Protein AF-A0A959YW54-F1 (afdb_monomer)

Structure (mmCIF, N/CA/C/O backbone):
data_AF-A0A959YW54-F1
#
_entry.id   AF-A0A959YW54-F1
#
loop_
_atom_site.group_PDB
_atom_site.id
_atom_site.type_symbol
_atom_site.label_atom_id
_atom_site.label_alt_id
_atom_site.label_comp_id
_atom_site.label_asym_id
_atom_site.label_entity_id
_atom_site.label_seq_id
_atom_site.pdbx_PDB_ins_code
_atom_site.Cartn_x
_atom_site.Cartn_y
_atom_site.Cartn_z
_atom_site.occupancy
_atom_site.B_iso_or_equiv
_atom_site.auth_seq_id
_atom_site.auth_comp_id
_atom_site.auth_asym_id
_atom_site.auth_atom_id
_atom_site.pdbx_PDB_model_num
ATOM 1 N N . MET A 1 1 ? 13.950 5.028 -14.702 1.00 77.38 1 MET A N 1
ATOM 2 C CA . MET A 1 1 ? 14.338 4.144 -13.582 1.00 77.38 1 MET A CA 1
ATOM 3 C C . MET A 1 1 ? 14.698 2.788 -14.165 1.00 77.38 1 MET A C 1
ATOM 5 O O . MET A 1 1 ? 13.979 2.346 -15.052 1.00 77.38 1 MET A O 1
ATO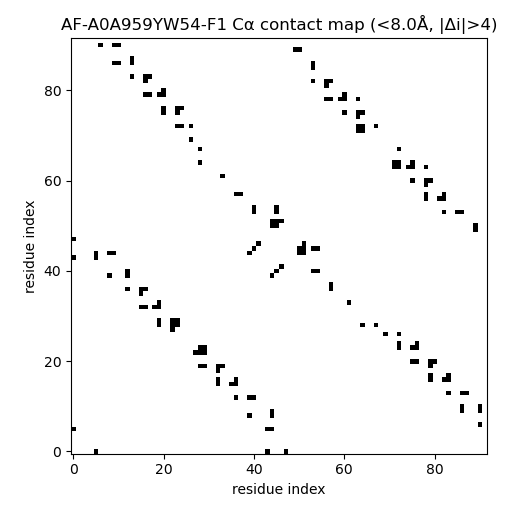M 9 N N . ASP A 1 2 ? 15.802 2.172 -13.742 1.00 88.12 2 ASP A N 1
ATOM 10 C CA . ASP A 1 2 ? 16.178 0.823 -14.190 1.00 88.12 2 ASP A CA 1
ATOM 11 C C . ASP A 1 2 ? 15.457 -0.277 -13.378 1.00 88.12 2 ASP A C 1
ATOM 13 O O . ASP A 1 2 ? 14.827 -0.003 -12.352 1.00 88.12 2 ASP A O 1
ATOM 17 N N . SER A 1 3 ? 15.530 -1.532 -13.834 1.00 87.00 3 SER A N 1
ATOM 18 C CA . SER A 1 3 ? 14.811 -2.661 -13.218 1.00 87.00 3 SER A CA 1
ATOM 19 C C . SER A 1 3 ? 15.249 -2.953 -11.776 1.00 87.00 3 SER A C 1
ATOM 21 O O . SER A 1 3 ? 14.431 -3.337 -10.936 1.00 87.00 3 SER A O 1
ATOM 23 N N . LEU A 1 4 ? 16.533 -2.758 -11.459 1.00 90.88 4 LEU A N 1
ATOM 24 C CA . LEU A 1 4 ? 17.075 -2.986 -10.116 1.00 90.88 4 LEU A CA 1
ATOM 25 C C . LEU A 1 4 ? 16.587 -1.909 -9.137 1.00 90.88 4 LEU A C 1
ATOM 27 O O . LEU A 1 4 ? 16.167 -2.224 -8.021 1.00 90.88 4 LEU A O 1
ATOM 31 N N . SER A 1 5 ? 16.607 -0.645 -9.559 1.00 92.06 5 SER A N 1
ATOM 32 C CA . SER A 1 5 ? 16.094 0.483 -8.782 1.00 92.06 5 SER A CA 1
ATOM 33 C C . SER A 1 5 ? 14.591 0.362 -8.579 1.00 92.06 5 SER A C 1
ATOM 35 O O . SER A 1 5 ? 14.126 0.570 -7.461 1.00 92.06 5 SER A O 1
ATOM 37 N N . LEU A 1 6 ? 13.849 -0.074 -9.606 1.00 91.94 6 LEU A N 1
ATOM 38 C CA . LEU A 1 6 ? 12.421 -0.367 -9.487 1.00 91.94 6 LEU A CA 1
ATOM 39 C C . LEU A 1 6 ? 12.162 -1.432 -8.418 1.00 91.94 6 LEU A C 1
ATOM 41 O O . LEU A 1 6 ? 11.361 -1.217 -7.517 1.00 91.94 6 LEU A O 1
ATOM 45 N N . THR A 1 7 ? 12.881 -2.554 -8.474 1.00 93.94 7 THR A N 1
ATOM 46 C CA . THR A 1 7 ? 12.713 -3.650 -7.507 1.00 93.94 7 THR A CA 1
ATOM 47 C C . THR A 1 7 ? 13.009 -3.187 -6.077 1.00 93.94 7 THR A C 1
ATOM 49 O O . THR A 1 7 ? 12.288 -3.524 -5.139 1.00 93.94 7 THR A O 1
ATOM 52 N N . ARG A 1 8 ? 14.056 -2.373 -5.886 1.00 94.25 8 ARG A N 1
ATOM 53 C CA . ARG A 1 8 ? 14.391 -1.789 -4.577 1.00 94.25 8 ARG A CA 1
ATOM 54 C C . ARG A 1 8 ? 13.314 -0.824 -4.083 1.00 94.25 8 ARG A C 1
ATOM 56 O O . ARG A 1 8 ? 12.972 -0.872 -2.901 1.00 94.25 8 ARG A O 1
ATOM 63 N N . ALA A 1 9 ? 12.784 0.017 -4.969 1.00 94.56 9 ALA A N 1
ATOM 64 C CA . ALA A 1 9 ? 11.700 0.940 -4.659 1.00 94.56 9 ALA A CA 1
ATOM 65 C C . ALA A 1 9 ? 10.425 0.179 -4.262 1.00 94.56 9 ALA A C 1
ATOM 67 O O . ALA A 1 9 ? 9.855 0.460 -3.213 1.00 94.56 9 ALA A O 1
ATOM 68 N N . LEU A 1 10 ? 10.056 -0.864 -5.009 1.00 95.38 10 LEU A N 1
ATOM 69 C CA . LEU A 1 10 ? 8.921 -1.739 -4.701 1.00 95.38 10 LEU A CA 1
ATOM 70 C C . LEU A 1 10 ? 9.069 -2.435 -3.341 1.00 95.38 10 LEU A C 1
ATOM 72 O O . LEU A 1 10 ? 8.141 -2.425 -2.541 1.00 95.38 10 LEU A O 1
ATOM 76 N N . ARG A 1 11 ? 10.257 -2.952 -3.004 1.00 96.12 11 ARG A N 1
ATOM 77 C CA . ARG A 1 11 ? 10.517 -3.529 -1.668 1.00 96.12 11 ARG A CA 1
ATOM 78 C C . ARG A 1 11 ? 10.479 -2.498 -0.540 1.00 96.12 11 ARG A C 1
ATOM 80 O O . ARG A 1 11 ? 10.259 -2.853 0.618 1.00 96.12 11 ARG A O 1
ATOM 87 N N . ARG A 1 12 ? 10.781 -1.227 -0.819 1.00 95.94 12 ARG A N 1
ATOM 88 C CA . ARG A 1 12 ? 10.614 -0.145 0.162 1.00 95.94 12 ARG A CA 1
ATOM 89 C C . ARG A 1 12 ? 9.130 0.153 0.363 1.00 95.94 12 ARG A C 1
ATOM 91 O O . ARG A 1 12 ? 8.686 0.110 1.505 1.00 95.94 12 ARG A O 1
ATOM 98 N N . LEU A 1 13 ? 8.387 0.301 -0.731 1.00 96.56 13 LEU A N 1
ATOM 99 C CA . LEU A 1 13 ? 6.945 0.515 -0.715 1.00 96.56 13 LEU A CA 1
ATOM 100 C C . LEU A 1 13 ? 6.232 -0.607 0.050 1.00 96.56 13 LEU A C 1
ATOM 102 O O . LEU A 1 13 ? 5.452 -0.331 0.954 1.00 96.56 13 LEU A O 1
ATOM 106 N N . GLN A 1 14 ? 6.580 -1.870 -0.219 1.00 97.00 14 GLN A N 1
ATOM 107 C CA . GLN A 1 14 ? 6.011 -3.027 0.478 1.00 97.00 14 GLN A CA 1
ATOM 108 C C . GLN A 1 14 ? 6.184 -2.943 1.998 1.00 97.00 14 GLN A C 1
ATOM 110 O O . GLN A 1 14 ? 5.251 -3.234 2.742 1.00 97.00 14 GLN A O 1
ATOM 115 N N . ARG A 1 15 ? 7.364 -2.52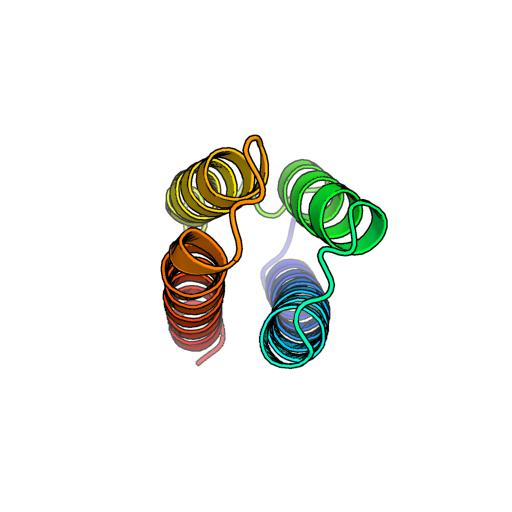7 2.474 1.00 97.69 15 ARG A N 1
ATOM 116 C CA . ARG A 1 15 ? 7.627 -2.379 3.913 1.00 97.69 15 ARG A CA 1
ATOM 117 C C . ARG A 1 15 ? 6.753 -1.292 4.532 1.00 97.69 15 ARG A C 1
ATOM 119 O O . ARG A 1 15 ? 6.185 -1.532 5.592 1.00 97.69 15 ARG A O 1
ATOM 126 N N . THR A 1 16 ? 6.606 -0.147 3.866 1.00 97.56 16 THR A N 1
ATOM 127 C CA . THR A 1 16 ? 5.730 0.937 4.338 1.00 97.56 16 THR A CA 1
ATOM 128 C C . THR A 1 16 ? 4.265 0.491 4.377 1.00 97.56 16 THR A C 1
ATOM 130 O O . THR A 1 16 ? 3.589 0.710 5.377 1.00 97.56 16 THR A O 1
ATOM 133 N N . VAL A 1 17 ? 3.793 -0.231 3.356 1.00 97.19 17 VAL A N 1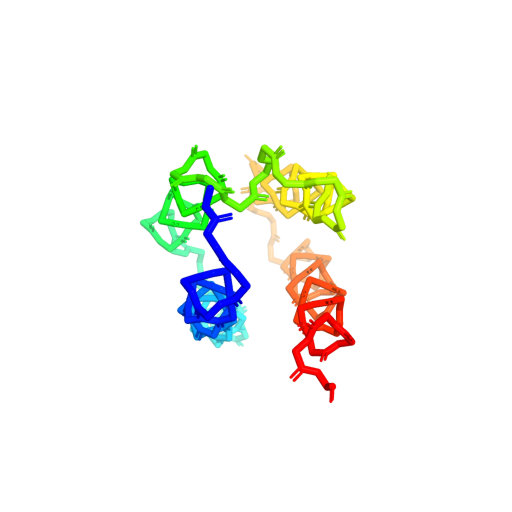
ATOM 134 C CA . VAL A 1 17 ? 2.422 -0.776 3.306 1.00 97.19 17 VAL A CA 1
ATOM 135 C C . VAL A 1 17 ? 2.166 -1.788 4.427 1.00 97.19 17 VAL A C 1
ATOM 137 O O . VAL A 1 17 ? 1.117 -1.749 5.066 1.00 97.19 17 VAL A O 1
ATOM 140 N N . VAL A 1 18 ? 3.121 -2.678 4.716 1.00 97.25 18 VAL A N 1
ATOM 141 C CA . VAL A 1 18 ? 3.003 -3.639 5.830 1.00 97.25 18 VAL A CA 1
ATOM 142 C C . VAL A 1 18 ? 2.994 -2.931 7.186 1.00 97.25 18 VAL A C 1
ATOM 144 O O . VAL A 1 18 ? 2.256 -3.347 8.083 1.00 97.25 18 VAL A O 1
ATOM 147 N N . MET A 1 19 ? 3.785 -1.867 7.339 1.00 97.69 19 MET A N 1
ATOM 148 C CA . MET A 1 19 ? 3.785 -1.054 8.553 1.00 97.69 19 MET A CA 1
ATOM 149 C C . MET A 1 19 ? 2.423 -0.382 8.750 1.00 97.69 19 MET A C 1
ATOM 151 O O . MET A 1 19 ? 1.812 -0.579 9.796 1.00 97.69 19 MET A O 1
ATOM 155 N N . LEU A 1 20 ? 1.876 0.264 7.713 1.00 96.06 20 LEU A N 1
ATOM 156 C CA . LEU A 1 20 ? 0.544 0.873 7.774 1.00 96.06 20 LEU A CA 1
ATOM 157 C C . LEU A 1 20 ? -0.538 -0.163 8.097 1.00 96.06 20 LEU A C 1
ATOM 159 O O . LEU A 1 20 ? -1.374 0.062 8.966 1.00 96.06 20 LEU A O 1
ATOM 163 N N . ARG A 1 21 ? -0.495 -1.343 7.464 1.00 96.19 21 ARG A N 1
ATOM 164 C CA . ARG A 1 21 ? -1.422 -2.440 7.784 1.00 96.19 21 ARG A CA 1
ATOM 165 C C . ARG A 1 21 ? -1.352 -2.838 9.258 1.00 96.19 21 ARG A C 1
ATOM 167 O O . ARG A 1 21 ? -2.365 -3.221 9.840 1.00 96.19 21 ARG A O 1
ATOM 174 N N . THR A 1 22 ? -0.158 -2.811 9.842 1.00 96.44 22 THR A N 1
ATOM 175 C CA . THR A 1 22 ? 0.049 -3.146 11.254 1.00 96.44 22 THR A CA 1
ATOM 176 C C . THR A 1 22 ? -0.575 -2.088 12.155 1.00 96.44 22 THR A C 1
ATOM 178 O O . THR A 1 22 ? -1.302 -2.463 13.068 1.00 96.44 22 THR A O 1
ATOM 181 N N . GLU A 1 23 ? -0.385 -0.800 11.867 1.00 94.75 23 GLU A N 1
ATOM 182 C CA . GLU A 1 23 ? -1.043 0.296 12.597 1.00 94.75 23 GLU A CA 1
ATOM 183 C C . GLU A 1 23 ? -2.573 0.201 12.501 1.00 94.75 23 GLU A C 1
ATOM 185 O O . GLU A 1 23 ? -3.264 0.198 13.520 1.00 94.75 23 GLU A O 1
ATOM 190 N N . LEU A 1 24 ? -3.108 -0.030 11.297 1.00 92.94 24 LEU A N 1
ATOM 191 C CA . LEU A 1 24 ? -4.552 -0.163 11.076 1.00 92.94 24 LEU A CA 1
ATOM 192 C C . LEU A 1 24 ? -5.167 -1.329 11.865 1.00 92.94 24 LEU A C 1
ATOM 194 O O . LEU A 1 24 ? -6.296 -1.231 12.343 1.00 92.94 24 LEU A O 1
ATOM 198 N N . ARG A 1 25 ? -4.430 -2.437 12.032 1.00 92.69 25 ARG A N 1
ATOM 199 C CA . ARG A 1 25 ? -4.858 -3.571 12.872 1.00 92.69 25 ARG A CA 1
ATOM 200 C C . ARG A 1 25 ? -4.894 -3.236 14.364 1.00 92.69 25 ARG A C 1
ATOM 202 O O . ARG A 1 25 ? -5.611 -3.913 15.093 1.00 92.69 25 ARG A O 1
ATOM 209 N N . HIS A 1 26 ? -4.154 -2.219 14.795 1.00 92.44 26 HIS A N 1
ATOM 210 C CA . HIS A 1 26 ? -4.199 -1.661 16.147 1.00 92.44 26 HIS A CA 1
ATOM 211 C C . HIS A 1 26 ? -5.139 -0.449 16.248 1.00 92.44 26 HIS A C 1
ATOM 213 O O . HIS A 1 26 ? -5.033 0.328 17.190 1.00 92.44 26 HIS A O 1
ATOM 219 N N . GLU A 1 27 ? -6.055 -0.288 15.287 1.00 90.06 27 GLU A N 1
ATOM 220 C CA . GLU A 1 27 ? -7.035 0.803 15.241 1.00 90.06 27 GLU A CA 1
ATOM 221 C C . GLU A 1 27 ? -6.411 2.202 15.117 1.00 90.06 27 GLU A C 1
ATOM 223 O O . GLU A 1 27 ? -7.039 3.211 15.441 1.00 90.06 27 GLU A O 1
ATOM 228 N N . HIS A 1 28 ? -5.185 2.268 14.593 1.00 90.50 28 HIS A N 1
ATOM 229 C CA . HIS A 1 28 ? -4.435 3.499 14.410 1.00 90.50 28 HIS A CA 1
ATOM 230 C C . HIS A 1 28 ? -4.249 3.811 12.920 1.00 90.50 28 HIS A C 1
ATOM 232 O O . HIS A 1 28 ? -3.762 2.989 12.143 1.00 90.50 28 HIS A O 1
ATOM 238 N N . VAL A 1 29 ? -4.654 5.015 12.512 1.00 90.31 29 VAL A N 1
ATOM 239 C CA . VAL A 1 29 ? -4.422 5.535 11.160 1.00 90.31 29 VAL A CA 1
ATOM 240 C C . VAL A 1 29 ? -3.206 6.451 11.206 1.00 90.31 29 VAL A C 1
ATOM 242 O O . VAL A 1 29 ? -3.283 7.556 11.735 1.00 90.31 29 VAL A O 1
ATOM 245 N N . ASP A 1 30 ? -2.092 5.986 10.648 1.00 92.88 30 ASP A N 1
ATOM 246 C CA . ASP A 1 30 ? -0.866 6.773 10.533 1.00 92.88 30 ASP A CA 1
ATOM 247 C C . ASP A 1 30 ? -0.851 7.527 9.193 1.00 92.88 30 ASP A C 1
ATOM 249 O O . ASP A 1 30 ? -0.536 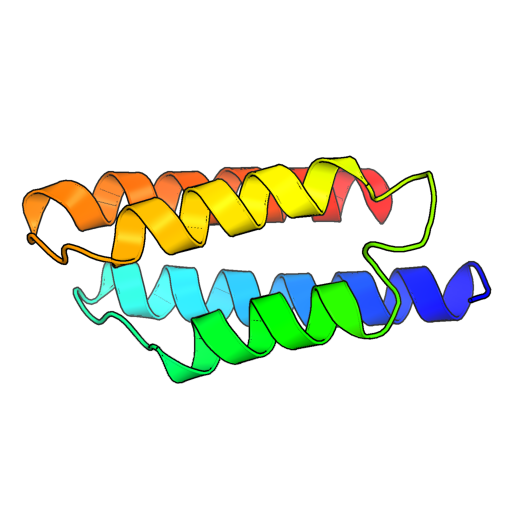6.971 8.136 1.00 92.88 30 ASP A O 1
ATOM 253 N N . GLU A 1 31 ? -1.210 8.811 9.241 1.00 91.62 31 GLU A N 1
ATOM 254 C CA . GLU A 1 31 ? -1.205 9.703 8.073 1.00 91.62 31 GLU A CA 1
ATOM 255 C C . GLU A 1 31 ? 0.196 9.885 7.468 1.00 91.62 31 GLU A C 1
ATOM 257 O O . GLU A 1 31 ? 0.325 10.090 6.259 1.00 91.62 31 GLU A O 1
ATOM 262 N N . GLY A 1 32 ? 1.253 9.760 8.278 1.00 95.12 32 GLY A N 1
ATOM 263 C CA . GLY A 1 32 ? 2.635 9.832 7.813 1.00 95.12 32 GLY A CA 1
ATOM 264 C C . GLY A 1 32 ? 2.987 8.655 6.909 1.00 95.12 32 GLY A C 1
ATOM 265 O O . GLY A 1 32 ? 3.572 8.847 5.844 1.00 95.12 32 GLY A O 1
ATOM 266 N N . LEU A 1 33 ? 2.561 7.442 7.272 1.00 96.00 33 LEU A N 1
ATOM 267 C CA . LEU A 1 33 ? 2.758 6.257 6.432 1.00 96.00 33 LEU A CA 1
ATOM 268 C C . LEU A 1 33 ? 1.967 6.327 5.120 1.00 96.00 33 LEU A C 1
ATOM 270 O O . LEU A 1 33 ? 2.460 5.861 4.093 1.00 96.00 33 LEU A O 1
ATOM 274 N N . ILE A 1 34 ? 0.769 6.918 5.132 1.00 94.62 34 ILE A N 1
ATOM 275 C CA . ILE A 1 34 ? -0.031 7.138 3.917 1.00 94.62 34 ILE A CA 1
ATOM 276 C C . ILE A 1 34 ? 0.688 8.123 2.985 1.00 94.62 34 ILE A C 1
ATOM 278 O O . ILE A 1 34 ? 0.901 7.811 1.812 1.00 94.62 34 ILE A O 1
ATOM 282 N N . ALA A 1 35 ? 1.150 9.259 3.513 1.00 95.12 35 ALA A N 1
ATOM 283 C CA . ALA A 1 35 ? 1.917 10.236 2.742 1.00 95.12 35 ALA A CA 1
ATOM 284 C C . ALA A 1 35 ? 3.231 9.646 2.192 1.00 95.12 35 ALA A C 1
ATOM 286 O O . ALA A 1 35 ? 3.593 9.886 1.040 1.00 95.12 35 ALA A O 1
ATOM 287 N N . ASP A 1 36 ? 3.926 8.814 2.973 1.00 96.69 36 ASP A N 1
ATOM 288 C CA . ASP A 1 36 ? 5.141 8.121 2.534 1.00 96.69 36 ASP A CA 1
ATOM 289 C C . ASP A 1 36 ? 4.874 7.116 1.402 1.00 96.69 36 ASP A C 1
ATOM 291 O O . ASP A 1 36 ? 5.738 6.906 0.543 1.00 96.69 36 ASP A O 1
ATOM 295 N N . ILE A 1 37 ? 3.708 6.465 1.396 1.00 96.06 37 ILE A N 1
ATOM 296 C CA . ILE A 1 37 ? 3.275 5.564 0.319 1.00 96.06 37 ILE A CA 1
ATOM 297 C C . ILE A 1 37 ? 3.041 6.359 -0.972 1.00 96.06 37 ILE A C 1
ATOM 299 O O . ILE A 1 37 ? 3.564 5.977 -2.024 1.00 96.06 37 ILE A O 1
ATOM 303 N N . GLU A 1 38 ? 2.320 7.479 -0.891 1.00 95.12 38 GLU A N 1
ATOM 304 C CA . GLU A 1 38 ? 2.072 8.377 -2.027 1.00 95.12 38 GLU A CA 1
ATOM 305 C C . GLU A 1 38 ? 3.385 8.934 -2.594 1.00 95.12 38 GLU A C 1
ATOM 307 O O . GLU A 1 38 ? 3.669 8.791 -3.788 1.00 95.12 38 GLU A O 1
ATOM 312 N N . ALA A 1 39 ? 4.254 9.462 -1.729 1.00 94.69 39 ALA A N 1
ATOM 313 C CA . ALA A 1 39 ? 5.541 10.022 -2.127 1.00 94.69 39 ALA A CA 1
ATOM 314 C C . ALA A 1 39 ? 6.442 8.983 -2.816 1.00 94.69 39 ALA A C 1
ATOM 316 O O . ALA A 1 39 ? 7.114 9.284 -3.804 1.00 94.69 39 ALA A O 1
ATOM 317 N N . GLN A 1 40 ? 6.454 7.734 -2.336 1.00 94.00 40 GLN A N 1
ATOM 318 C CA . GLN A 1 40 ? 7.211 6.653 -2.977 1.00 94.00 40 GLN A CA 1
ATOM 319 C C . GLN A 1 40 ? 6.669 6.294 -4.365 1.00 94.00 40 GLN A C 1
ATOM 321 O O . GLN A 1 40 ? 7.458 5.985 -5.266 1.00 94.00 40 GLN A O 1
ATOM 326 N N . LEU A 1 41 ? 5.348 6.349 -4.557 1.00 92.19 41 LEU A N 1
ATOM 327 C CA . LEU A 1 41 ? 4.738 6.166 -5.871 1.00 92.19 41 LEU A CA 1
ATOM 328 C C . LEU A 1 41 ? 5.175 7.262 -6.842 1.00 92.19 41 LEU A C 1
ATOM 330 O O . LEU A 1 41 ? 5.635 6.963 -7.949 1.00 92.19 41 LEU A O 1
ATOM 334 N N . GLU A 1 42 ? 5.082 8.517 -6.420 1.00 90.62 42 GLU A N 1
ATOM 335 C CA . GLU A 1 42 ? 5.439 9.677 -7.238 1.00 90.62 42 GLU A CA 1
ATOM 336 C C . GLU A 1 42 ? 6.941 9.756 -7.543 1.00 90.62 42 GLU A C 1
ATOM 338 O O . GLU A 1 42 ? 7.326 10.164 -8.640 1.00 90.62 42 GLU A O 1
ATOM 343 N N . ALA A 1 43 ? 7.794 9.253 -6.645 1.00 87.62 43 ALA A N 1
ATOM 344 C CA . ALA A 1 43 ? 9.252 9.222 -6.793 1.00 87.62 43 ALA A CA 1
ATOM 345 C C . ALA A 1 43 ? 9.781 8.257 -7.880 1.00 87.62 43 ALA A C 1
ATOM 347 O O . ALA A 1 43 ? 10.990 8.043 -7.993 1.00 87.62 43 ALA A O 1
ATOM 348 N N . GLY A 1 44 ? 8.902 7.677 -8.700 1.00 82.56 44 GLY A N 1
ATOM 349 C CA . GLY A 1 44 ? 9.285 6.956 -9.915 1.00 82.56 44 GLY A CA 1
ATOM 350 C C . GLY A 1 44 ? 8.668 5.572 -10.067 1.00 82.56 44 GLY A C 1
ATOM 351 O O . GLY A 1 44 ? 8.774 4.996 -11.147 1.00 82.56 44 GLY A O 1
ATOM 352 N N . ILE A 1 45 ? 7.985 5.038 -9.050 1.00 88.75 45 ILE A N 1
ATOM 353 C CA . ILE A 1 45 ? 7.249 3.773 -9.194 1.00 88.75 45 ILE A CA 1
ATOM 354 C C . ILE A 1 45 ? 6.083 3.986 -10.159 1.00 88.75 45 ILE A C 1
ATOM 356 O O . ILE A 1 45 ? 5.925 3.237 -11.113 1.00 88.75 45 ILE A O 1
ATOM 360 N N . ALA A 1 46 ? 5.303 5.047 -9.994 1.00 84.81 46 ALA A N 1
ATOM 361 C CA . ALA A 1 46 ? 4.075 5.248 -10.749 1.00 84.81 46 ALA A CA 1
ATOM 362 C C . ALA A 1 46 ? 4.300 5.694 -12.210 1.00 84.81 46 ALA A C 1
ATOM 364 O O . ALA A 1 46 ? 3.350 5.727 -12.995 1.00 84.81 46 ALA A O 1
ATOM 365 N N . THR A 1 47 ? 5.532 6.055 -12.586 1.00 84.31 47 THR A N 1
ATOM 366 C CA . THR A 1 47 ? 5.906 6.430 -13.962 1.00 84.31 47 THR A CA 1
ATOM 367 C C . THR A 1 47 ? 6.335 5.231 -14.805 1.00 84.31 47 THR A C 1
ATOM 369 O O . THR A 1 47 ? 6.404 5.332 -16.030 1.00 84.31 47 THR A O 1
ATOM 372 N N . HIS A 1 48 ? 6.604 4.084 -14.178 1.00 87.00 48 HIS A N 1
ATOM 373 C CA . HIS A 1 48 ? 7.006 2.879 -14.885 1.00 87.00 48 HIS A CA 1
ATOM 374 C C . HIS A 1 48 ? 5.765 2.104 -15.394 1.00 87.00 48 HIS A C 1
ATOM 376 O O . HIS A 1 48 ? 4.821 1.894 -14.632 1.00 87.00 48 HIS A O 1
ATOM 382 N N . PRO A 1 49 ? 5.733 1.626 -16.658 1.00 86.50 49 PRO A N 1
ATOM 383 C CA . PRO A 1 49 ? 4.536 0.995 -17.234 1.00 86.50 49 PRO A CA 1
ATOM 384 C C . PRO A 1 49 ? 4.011 -0.210 -16.440 1.00 86.50 49 PRO A C 1
ATOM 386 O O . PRO A 1 49 ? 2.809 -0.369 -16.262 1.00 86.50 49 PRO A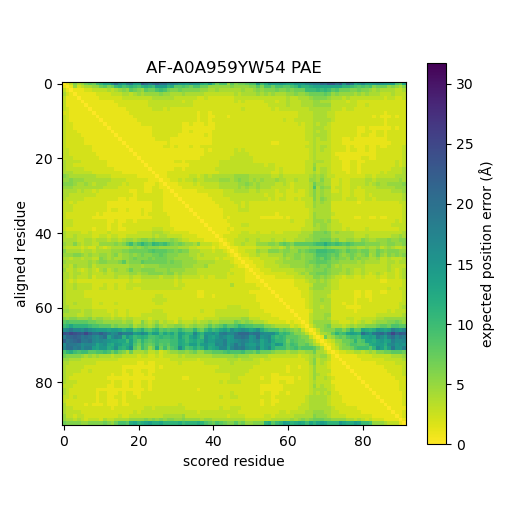 O 1
ATOM 389 N N . ARG A 1 50 ? 4.919 -1.037 -15.899 1.00 87.19 50 ARG A N 1
ATOM 390 C CA . ARG A 1 50 ? 4.571 -2.245 -15.119 1.00 87.19 50 ARG A CA 1
ATOM 391 C C . ARG A 1 50 ? 3.837 -1.960 -13.800 1.00 87.19 50 ARG A C 1
ATOM 393 O O . ARG A 1 50 ? 3.240 -2.867 -13.241 1.00 87.19 50 ARG A O 1
ATOM 400 N N . THR A 1 51 ? 3.889 -0.730 -13.305 1.00 91.88 51 THR A N 1
ATOM 401 C CA . THR A 1 51 ? 3.438 -0.330 -11.963 1.00 91.88 51 THR A CA 1
ATOM 402 C C . THR A 1 51 ? 2.341 0.728 -12.003 1.00 91.88 51 THR A C 1
ATOM 404 O O . THR A 1 51 ? 1.935 1.216 -10.954 1.00 91.88 51 THR A O 1
ATOM 407 N N . GLN A 1 52 ? 1.825 1.082 -13.186 1.00 87.94 52 GLN A N 1
ATOM 408 C CA . GLN A 1 52 ? 0.771 2.096 -13.318 1.00 87.94 52 GLN A CA 1
ATOM 409 C C . GLN A 1 52 ? -0.480 1.759 -12.496 1.00 87.94 52 GLN A C 1
ATOM 411 O O . GLN A 1 52 ? -1.058 2.647 -11.875 1.00 87.94 52 GLN A O 1
ATOM 416 N N . HIS A 1 53 ? -0.848 0.477 -12.424 1.00 91.12 53 HIS A N 1
ATOM 417 C CA . HIS A 1 53 ? -2.003 0.013 -11.654 1.00 91.12 53 HIS A CA 1
ATOM 418 C C . HIS A 1 53 ? -1.842 0.198 -10.134 1.00 91.12 53 HIS A C 1
ATOM 420 O O . HIS A 1 53 ? -2.845 0.306 -9.436 1.00 91.12 53 HIS A O 1
ATOM 426 N N . LEU A 1 54 ? -0.607 0.291 -9.613 1.00 93.31 54 LEU A N 1
ATOM 427 C CA . LEU A 1 54 ? -0.369 0.521 -8.182 1.00 93.31 54 LEU A CA 1
ATOM 428 C C . LEU A 1 54 ? -0.898 1.882 -7.720 1.00 93.31 54 LEU A C 1
ATOM 430 O O . LEU A 1 54 ? -1.223 2.037 -6.548 1.00 93.31 54 LEU A O 1
ATOM 434 N N . ARG A 1 55 ? -1.010 2.854 -8.634 1.00 93.12 55 ARG A N 1
ATOM 435 C CA . ARG A 1 55 ? -1.561 4.176 -8.325 1.00 93.12 55 ARG A CA 1
ATOM 436 C C . ARG A 1 55 ? -3.020 4.084 -7.894 1.00 93.12 55 ARG A C 1
ATOM 438 O O . ARG A 1 55 ? -3.360 4.591 -6.839 1.00 93.12 55 ARG A O 1
ATOM 445 N N . HIS A 1 56 ? -3.828 3.339 -8.644 1.00 92.81 56 HIS A N 1
ATOM 446 C CA . HIS A 1 56 ? -5.232 3.116 -8.302 1.00 92.81 56 HIS A CA 1
ATOM 447 C C . HIS A 1 56 ? -5.395 2.425 -6.944 1.00 92.81 56 HIS A C 1
ATOM 449 O O . HIS A 1 56 ? -6.275 2.785 -6.176 1.00 92.81 56 HIS A O 1
ATOM 455 N N . LEU A 1 57 ? -4.513 1.479 -6.606 1.00 94.75 57 LEU A N 1
ATOM 456 C CA . LEU A 1 57 ? -4.547 0.810 -5.300 1.00 94.75 57 LEU A CA 1
ATOM 457 C C . LEU A 1 57 ? -4.201 1.752 -4.137 1.00 94.75 57 LEU A C 1
ATOM 459 O O . LEU A 1 57 ? -4.695 1.557 -3.028 1.00 94.75 57 LEU A O 1
ATOM 463 N N . VAL A 1 58 ? -3.354 2.755 -4.373 1.00 93.56 58 VAL A N 1
ATOM 464 C CA . VAL A 1 58 ? -3.040 3.778 -3.367 1.00 93.56 58 VAL A CA 1
ATOM 465 C C . VAL A 1 58 ? -4.125 4.842 -3.280 1.00 93.56 58 VAL A C 1
ATOM 467 O O . VAL A 1 58 ? -4.444 5.252 -2.170 1.00 93.56 58 VAL A O 1
ATOM 470 N N . ASP A 1 59 ? -4.753 5.214 -4.394 1.00 92.31 59 ASP A N 1
ATOM 471 C CA . ASP A 1 59 ? -5.930 6.086 -4.380 1.00 92.31 59 ASP A CA 1
ATOM 472 C C . ASP A 1 59 ? -7.075 5.440 -3.570 1.00 92.31 59 ASP A C 1
ATOM 474 O O . ASP A 1 59 ? -7.611 6.075 -2.662 1.00 92.31 59 ASP A O 1
ATOM 478 N N . ASP A 1 60 ? -7.363 4.151 -3.804 1.00 92.12 60 ASP A N 1
ATOM 479 C CA . ASP A 1 60 ? -8.323 3.349 -3.023 1.00 92.12 60 ASP A CA 1
ATOM 480 C C . ASP A 1 60 ? -7.978 3.343 -1.519 1.00 92.12 60 ASP A C 1
ATOM 482 O O . ASP A 1 60 ? -8.850 3.470 -0.653 1.00 92.12 60 ASP A O 1
ATOM 486 N N . LEU A 1 61 ? -6.695 3.146 -1.187 1.00 92.38 61 LEU A N 1
ATOM 487 C CA . LEU A 1 61 ? -6.216 3.145 0.196 1.00 92.38 61 LEU A CA 1
ATOM 488 C C . LEU A 1 61 ? -6.435 4.514 0.842 1.00 92.38 61 LEU A C 1
ATOM 490 O O . LEU A 1 61 ? -7.015 4.592 1.924 1.00 92.38 61 LEU A O 1
ATOM 494 N N . ARG A 1 62 ? -6.021 5.587 0.172 1.00 91.00 62 ARG A N 1
ATOM 495 C CA . ARG A 1 62 ? -6.187 6.956 0.654 1.00 91.00 62 ARG A CA 1
ATOM 496 C C . ARG A 1 62 ? -7.660 7.267 0.894 1.00 91.00 62 ARG A C 1
ATOM 498 O O . ARG A 1 62 ? -8.016 7.718 1.982 1.00 91.00 62 ARG A O 1
ATOM 505 N N . GLU A 1 63 ? -8.526 6.967 -0.071 1.00 90.06 63 GLU A N 1
ATOM 506 C CA . GLU A 1 63 ? -9.966 7.199 0.045 1.00 90.06 63 GLU A CA 1
ATOM 507 C C . GLU A 1 63 ? -10.563 6.467 1.255 1.00 90.06 63 GLU A C 1
ATOM 509 O O . GLU A 1 63 ? -11.293 7.073 2.042 1.00 90.06 63 GLU A O 1
ATOM 514 N N . SER A 1 64 ? -10.158 5.213 1.486 1.00 88.06 64 SER A N 1
ATOM 515 C CA . SER A 1 64 ? -10.606 4.430 2.646 1.00 88.06 64 SER A CA 1
ATOM 516 C C . SER A 1 64 ? -10.189 5.018 4.005 1.00 88.06 64 SER A C 1
ATOM 518 O O . SER A 1 64 ? -10.803 4.708 5.025 1.00 88.06 64 SER A O 1
ATOM 520 N N . THR A 1 65 ? -9.179 5.895 4.027 1.00 85.12 65 THR A N 1
ATOM 521 C CA . THR A 1 65 ? -8.657 6.544 5.244 1.00 85.12 65 THR A CA 1
ATOM 522 C C . THR A 1 65 ? -9.150 7.979 5.464 1.00 85.12 65 THR A C 1
ATOM 524 O O . THR A 1 65 ? -9.026 8.485 6.575 1.00 85.12 65 THR A O 1
ATOM 527 N N . LEU A 1 66 ? -9.774 8.626 4.467 1.00 83.81 66 LEU A N 1
ATOM 528 C CA . LEU A 1 66 ? -10.238 10.025 4.560 1.00 83.81 66 LEU A CA 1
ATOM 529 C C . LEU A 1 66 ? -11.396 10.241 5.548 1.00 83.81 66 LEU A C 1
ATOM 531 O O . LEU A 1 66 ? -11.600 11.350 6.039 1.00 83.81 66 LEU A O 1
ATOM 535 N N . THR A 1 67 ? -12.175 9.201 5.841 1.00 72.56 67 THR A N 1
ATOM 536 C CA . THR A 1 67 ? -13.220 9.241 6.875 1.00 72.56 67 THR A CA 1
ATOM 537 C C . THR A 1 67 ? -13.026 8.076 7.838 1.00 72.56 67 THR A C 1
ATOM 539 O O . THR A 1 67 ? -13.689 7.048 7.696 1.00 72.56 67 THR A O 1
ATOM 542 N N . PRO A 1 68 ? -12.119 8.204 8.824 1.00 61.50 68 PRO A N 1
ATOM 543 C CA . PRO A 1 68 ? -11.806 7.119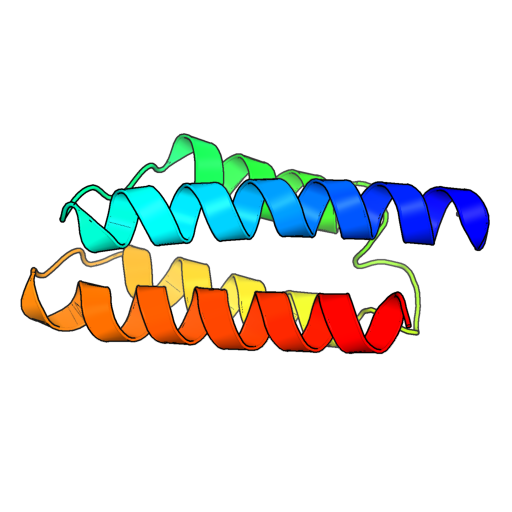 9.738 1.00 61.50 68 PRO A CA 1
ATOM 544 C C . PRO A 1 68 ? -13.017 6.842 10.630 1.00 61.50 68 PRO A C 1
ATOM 546 O O . PRO A 1 68 ? -13.268 7.510 11.631 1.00 61.50 68 PRO A O 1
ATOM 549 N N . ARG A 1 69 ? -13.805 5.843 10.239 1.00 69.44 69 ARG A N 1
ATOM 550 C CA . ARG A 1 69 ? -14.750 5.169 11.125 1.00 69.44 69 ARG A CA 1
ATOM 551 C C . ARG A 1 69 ? -14.112 3.839 11.516 1.00 69.44 69 ARG A C 1
ATOM 553 O O . ARG A 1 69 ? -13.574 3.177 10.629 1.00 69.44 69 ARG A O 1
ATOM 560 N N . PRO A 1 70 ? -14.202 3.400 12.781 1.00 66.75 70 PRO A N 1
ATOM 561 C CA . PRO A 1 70 ? -13.634 2.118 13.215 1.00 66.75 70 PRO A CA 1
ATOM 562 C C . PRO A 1 70 ? -14.065 0.938 12.326 1.00 66.75 70 PRO A C 1
ATOM 564 O O . PRO A 1 70 ? -13.297 0.022 12.046 1.00 66.75 70 PRO A O 1
ATOM 567 N N . GLU A 1 71 ? -15.290 1.007 11.805 1.00 66.25 71 GLU A N 1
ATOM 568 C CA . GLU A 1 71 ? -15.896 0.023 10.904 1.00 66.25 71 GLU A CA 1
ATOM 569 C C . GLU A 1 71 ? -15.230 -0.030 9.511 1.00 66.25 71 GLU A C 1
ATOM 571 O O . GLU A 1 71 ? -15.208 -1.087 8.880 1.00 66.25 71 GLU A O 1
ATOM 576 N N . LEU A 1 72 ? -14.643 1.085 9.058 1.00 69.69 72 LEU A N 1
ATOM 577 C CA . LEU A 1 72 ? -14.009 1.261 7.743 1.00 69.69 72 LEU A CA 1
ATOM 578 C C . LEU A 1 72 ? -12.511 0.917 7.740 1.00 69.69 72 LEU A C 1
ATOM 580 O O . LEU A 1 72 ? -11.923 0.727 6.677 1.00 69.69 72 LEU A O 1
ATOM 584 N N . LEU A 1 73 ? -11.893 0.720 8.912 1.00 84.00 73 LEU A N 1
ATOM 585 C CA . LEU A 1 73 ? -10.496 0.271 9.011 1.00 84.00 73 LEU A CA 1
ATOM 586 C C . LEU A 1 73 ? -10.273 -1.089 8.337 1.00 84.00 73 LEU A C 1
ATOM 588 O O . LEU A 1 73 ? -9.194 -1.369 7.819 1.00 84.00 73 LEU A O 1
ATOM 592 N N . ARG A 1 74 ? -11.312 -1.933 8.283 1.00 87.94 74 ARG A N 1
ATOM 593 C CA . ARG A 1 74 ? -11.265 -3.210 7.557 1.00 87.94 74 ARG A CA 1
ATOM 594 C C . ARG A 1 74 ? -11.077 -3.022 6.056 1.00 87.94 74 ARG A C 1
ATOM 596 O O . ARG A 1 74 ? -10.435 -3.866 5.436 1.00 87.94 74 ARG A O 1
ATOM 603 N N . ASP A 1 75 ? -11.637 -1.963 5.482 1.00 90.25 75 ASP A N 1
ATOM 604 C CA . ASP A 1 75 ? -11.488 -1.680 4.057 1.00 90.25 75 ASP A CA 1
ATOM 605 C C . ASP A 1 75 ? -10.076 -1.161 3.770 1.00 90.25 75 ASP A C 1
ATOM 607 O O . ASP A 1 75 ? -9.426 -1.676 2.864 1.00 90.25 75 ASP A O 1
ATOM 611 N N . ALA A 1 76 ? -9.538 -0.284 4.625 1.00 91.75 76 ALA A N 1
ATOM 612 C CA . ALA A 1 76 ? -8.143 0.153 4.546 1.00 91.75 76 ALA A CA 1
ATOM 613 C C . ALA A 1 76 ? -7.152 -1.021 4.664 1.00 91.75 76 ALA A C 1
ATOM 615 O O . ALA A 1 76 ? -6.223 -1.134 3.864 1.00 91.75 76 ALA A O 1
ATOM 616 N N . ILE A 1 77 ? -7.389 -1.965 5.586 1.00 94.25 77 ILE A N 1
ATOM 617 C CA . ILE A 1 77 ? -6.585 -3.194 5.704 1.00 94.25 77 ILE A CA 1
ATOM 618 C C . ILE A 1 77 ? -6.644 -4.015 4.408 1.00 94.25 77 ILE A C 1
ATOM 620 O O . ILE A 1 77 ? -5.602 -4.457 3.925 1.00 94.25 77 ILE A O 1
ATOM 624 N N . ARG A 1 78 ? -7.833 -4.186 3.809 1.00 94.19 78 ARG A N 1
ATOM 625 C CA . ARG A 1 78 ? -7.976 -4.882 2.518 1.00 94.19 78 ARG A CA 1
ATOM 626 C C . ARG A 1 78 ? -7.267 -4.140 1.383 1.00 94.19 78 ARG A C 1
ATOM 628 O O . ARG A 1 78 ? -6.698 -4.790 0.510 1.00 94.19 78 ARG A O 1
ATOM 635 N N . CYS A 1 79 ? -7.277 -2.807 1.371 1.00 94.94 79 CYS A N 1
ATOM 636 C CA . CYS A 1 79 ? -6.500 -2.013 0.417 1.00 94.94 79 CYS A CA 1
ATOM 637 C C . CYS A 1 79 ? -4.991 -2.249 0.592 1.00 94.94 79 CYS A C 1
ATOM 639 O O . CYS A 1 79 ? -4.302 -2.487 -0.400 1.00 94.94 79 CYS A O 1
ATOM 641 N N . CYS A 1 80 ? -4.487 -2.284 1.832 1.00 96.31 80 CYS A N 1
ATOM 642 C CA . CYS A 1 80 ? -3.090 -2.632 2.105 1.00 96.31 80 CYS A CA 1
ATOM 643 C C . CYS A 1 80 ? -2.731 -4.046 1.626 1.00 96.31 80 CYS A C 1
ATOM 645 O O . CYS A 1 80 ? -1.660 -4.227 1.051 1.00 96.31 80 CYS A O 1
ATOM 647 N N . ASP A 1 81 ? -3.603 -5.035 1.842 1.00 96.75 81 ASP A N 1
ATOM 648 C CA . ASP A 1 81 ? -3.372 -6.412 1.387 1.00 96.75 81 ASP A CA 1
ATOM 649 C C . ASP A 1 81 ? -3.301 -6.484 -0.147 1.00 96.75 81 ASP A C 1
ATOM 651 O O . ASP A 1 81 ? -2.297 -6.950 -0.684 1.00 96.75 81 ASP A O 1
ATOM 655 N N . ARG A 1 82 ? -4.278 -5.897 -0.859 1.00 96.81 82 ARG A N 1
ATOM 656 C CA . ARG A 1 82 ? -4.276 -5.819 -2.335 1.00 96.81 82 ARG A CA 1
ATOM 657 C C . ARG A 1 82 ? -3.010 -5.157 -2.883 1.00 96.81 82 ARG A C 1
ATOM 659 O O . ARG A 1 82 ? -2.429 -5.630 -3.858 1.00 96.81 82 ARG A O 1
ATOM 666 N N . LEU A 1 83 ? -2.578 -4.061 -2.261 1.00 96.44 83 LEU A N 1
ATOM 667 C CA . LEU A 1 83 ? -1.358 -3.360 -2.651 1.00 96.44 83 LEU A CA 1
ATOM 668 C C . LEU A 1 83 ? -0.105 -4.208 -2.390 1.00 96.44 83 LEU A C 1
ATOM 670 O O . LEU A 1 83 ? 0.800 -4.237 -3.223 1.00 96.44 83 LEU A O 1
ATOM 674 N N . SER A 1 84 ? -0.048 -4.921 -1.264 1.00 96.75 84 SER A N 1
ATOM 675 C CA . SER A 1 84 ? 1.071 -5.810 -0.934 1.00 96.75 84 SER A CA 1
ATOM 676 C C . SER A 1 84 ? 1.189 -6.981 -1.913 1.00 96.75 84 SER A C 1
ATOM 678 O O . SER A 1 84 ? 2.299 -7.296 -2.356 1.00 96.75 84 SER A O 1
ATOM 680 N N . ASP A 1 85 ? 0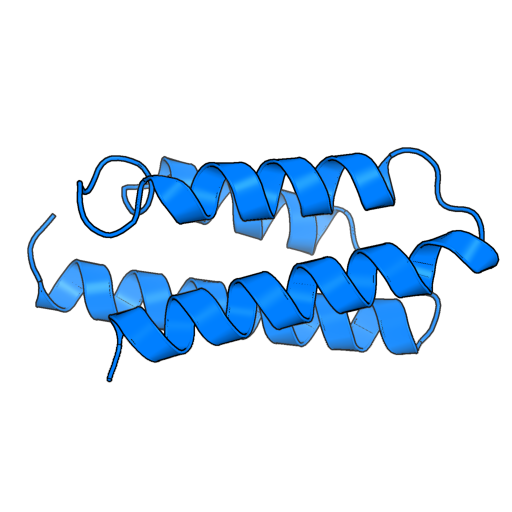.061 -7.581 -2.293 1.00 96.50 85 ASP A N 1
ATOM 681 C CA . ASP A 1 85 ? 0.004 -8.687 -3.250 1.00 96.50 85 ASP A CA 1
ATOM 682 C C . ASP A 1 85 ? 0.482 -8.232 -4.635 1.00 96.50 85 ASP A C 1
ATOM 684 O O . ASP A 1 85 ? 1.407 -8.824 -5.191 1.00 96.50 85 ASP A O 1
ATOM 688 N N . ALA A 1 86 ? -0.029 -7.100 -5.133 1.00 95.81 86 ALA A N 1
ATOM 689 C CA . ALA A 1 86 ? 0.396 -6.531 -6.413 1.00 95.81 86 ALA A CA 1
ATOM 690 C C . ALA A 1 86 ? 1.904 -6.209 -6.444 1.00 95.81 86 ALA A C 1
ATOM 692 O O . ALA A 1 86 ? 2.595 -6.469 -7.429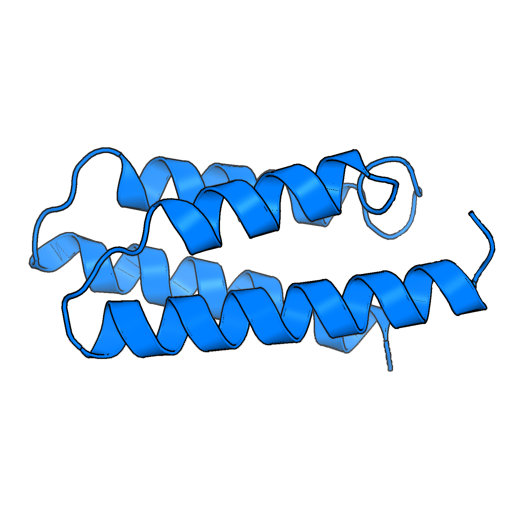 1.00 95.81 86 ALA A O 1
ATOM 693 N N . ILE A 1 87 ? 2.458 -5.675 -5.350 1.00 95.38 87 ILE A N 1
ATOM 694 C CA . ILE A 1 87 ? 3.905 -5.431 -5.248 1.00 95.38 87 ILE A CA 1
ATOM 695 C C . ILE A 1 87 ? 4.693 -6.751 -5.248 1.00 95.38 87 ILE A C 1
ATOM 697 O O . ILE A 1 87 ? 5.764 -6.832 -5.857 1.00 95.38 87 ILE A O 1
ATOM 701 N N . THR A 1 88 ? 4.179 -7.784 -4.581 1.00 94.81 88 THR A N 1
ATOM 702 C CA . THR A 1 88 ? 4.812 -9.108 -4.532 1.00 94.81 88 THR A CA 1
ATOM 703 C C . THR A 1 88 ? 4.866 -9.733 -5.923 1.00 94.81 88 THR A C 1
ATOM 705 O O . THR A 1 88 ? 5.936 -10.158 -6.348 1.00 94.81 88 THR A O 1
ATOM 708 N N . GLU A 1 89 ? 3.771 -9.686 -6.683 1.00 94.38 89 GLU A N 1
ATOM 709 C CA . GLU A 1 89 ? 3.719 -10.170 -8.070 1.00 94.38 89 GLU A CA 1
ATOM 710 C C . GLU A 1 89 ? 4.723 -9.459 -8.990 1.00 94.38 89 GLU A C 1
ATOM 712 O O . GLU A 1 89 ? 5.298 -10.071 -9.888 1.00 94.38 89 GLU A O 1
ATOM 717 N N . LEU A 1 90 ? 4.979 -8.168 -8.762 1.00 92.38 90 LEU A N 1
ATOM 718 C CA . LEU A 1 90 ? 5.932 -7.388 -9.557 1.00 92.38 90 LEU A CA 1
ATOM 719 C C . LEU A 1 90 ? 7.399 -7.601 -9.167 1.00 92.38 90 LEU A C 1
ATOM 721 O O . LEU A 1 90 ? 8.288 -7.161 -9.903 1.00 92.38 90 LEU A O 1
ATOM 725 N N . THR A 1 91 ? 7.651 -8.215 -8.010 1.00 91.25 91 THR A N 1
ATOM 726 C CA . THR A 1 91 ? 8.999 -8.460 -7.475 1.00 91.25 91 THR A CA 1
ATOM 727 C C . THR A 1 91 ? 9.397 -9.936 -7.437 1.00 91.25 91 THR A C 1
ATOM 729 O O . THR A 1 91 ? 10.561 -10.214 -7.127 1.00 91.25 91 THR A O 1
ATOM 732 N N . ALA A 1 92 ? 8.463 -10.838 -7.755 1.00 85.06 92 ALA A N 1
ATOM 733 C CA . ALA A 1 92 ? 8.695 -12.253 -8.038 1.00 85.06 92 ALA A CA 1
ATOM 734 C C . ALA A 1 92 ? 9.441 -12.447 -9.369 1.00 85.06 92 ALA A C 1
ATOM 736 O O . ALA A 1 92 ? 10.323 -13.334 -9.402 1.00 85.06 92 ALA A O 1
#

Mean predicted aligned error: 3.58 Å

Sequence (92 aa):
MDSLSLTRALRRLQRTVVMLRTELRHEHVDEGLIADIEAQLEAGIATHPRTQHLRHLVDDLRESTLTPRPELLRDAIRCCDRLSDAITELTA

Foldseek 3Di:
DDPVVLLVLLVVLLVLLVVQLVCLVVVHHDVVSLVVNVVSCVVCQCVDPLRVVLVVLSVQLVVLRPDDDNVSSVSNNVSSVVSNVSS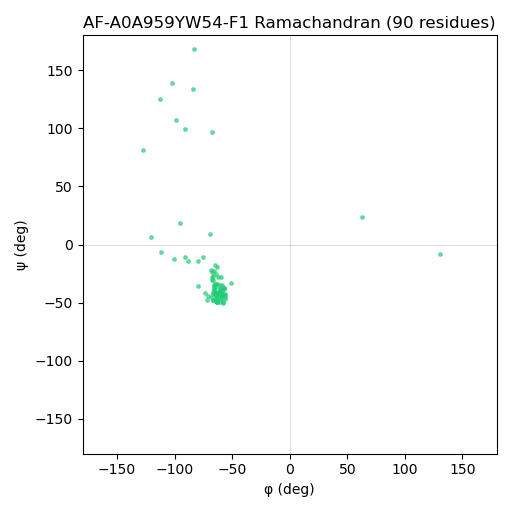VVSND

Secondary structure (DSSP, 8-state):
--HHHHHHHHHHHHHHHHHHHHHHHTT---HHHHHHHHHHIIIIITTSGGGTHHHHHHHHHHHHHSS--GGGHHHHHHHHHHHHHHHHHHH-

Radius of gyration: 12.59 Å; Cα contacts (8 Å, |Δi|>4): 91; chains: 1; bounding box: 33×22×33 Å

Nearest PDB structures (foldseek):
  3gi7-assembly1_A  TM=3.040E-01  e=2.999E+00  Pseudomonas putida KT2440
  8dt0-assembly2_B  TM=3.803E-01  e=7.462E+00  synthetic construct

pLDDT: mean 90.76, std 7.34, range [61.5, 97.69]

Solvent-accessible surface area (backbone atoms only — not comparable to full-atom values): 5096 Å² total; per-residue (Å²): 134,55,74,68,60,47,48,52,50,46,57,49,50,44,52,46,41,53,50,44,38,52,38,38,74,70,78,36,86,60,66,66,47,51,52,52,48,52,51,52,33,72,76,50,47,46,77,37,83,95,34,44,70,56,49,57,41,48,51,53,27,51,59,40,56,75,63,82,40,85,83,38,41,60,54,28,40,50,29,34,50,55,44,44,51,54,48,47,70,77,66,109